Protein AF-C5LQD2-F1 (afdb_monomer)

Solvent-accessible surface area (backbone atoms only — not comparable to full-atom values): 6513 Å² total; per-residue (Å²): 115,70,39,67,26,59,36,100,82,65,50,36,33,43,36,35,40,69,87,32,33,41,31,37,28,36,60,85,79,72,41,75,75,52,77,44,78,70,68,73,86,94,66,94,64,54,75,73,45,40,40,65,53,89,84,30,37,40,39,33,36,65,43,38,40,36,37,29,34,76,86,79,72,38,76,78,43,78,48,79,54,94,66,72,82,74,72,71,56,89,74,55,56,73,58,59,55,35,45,75,72,72,42,74,75,77,78,127

Secondary structure (DSSP, 8-state):
-EEEEE-TTSSEEEEEETT-EEEEEETTTTEEEEEEE---SS----EEEEEEETTEEEEEESSEEEEEETTTTEEEEEEE-S--TT--TTSS-HHHHHHHTT--TT--

Mean predicted aligned error: 8.7 Å

Nearest PDB structures (foldseek):
  3n0d-assembly1_A  TM=8.034E-01  e=1.133E-04  Homo sapiens
  8i0w-assembly1_3  TM=7.316E-01  e=8.592E-04  Homo sapiens
  4yhc-assembly2_B  TM=6.955E-01  e=6.892E-03  Schizosaccharomyces pombe 972h-
  4yhc-assembly1_A  TM=6.890E-01  e=1.022E-02  Schizosaccharomyces pombe 972h-
  5grs-assembly1_A  TM=7.074E-01  e=1.081E-02  Schizosaccharomyces pombe 972h-

Organism: Perkinsus marinus (strain ATCC 50983 / TXsc) (NCBI:txid423536)

pLDDT: mean 77.91, std 19.33, range [37.38, 97.69]

Structure (mmCIF, N/CA/C/O backbone):
data_AF-C5LQD2-F1
#
_entry.id   AF-C5LQD2-F1
#
loop_
_atom_site.group_PDB
_atom_site.id
_atom_site.type_symbol
_atom_site.label_atom_id
_atom_site.label_alt_id
_atom_site.label_comp_id
_atom_site.label_asym_id
_atom_site.label_entity_id
_atom_site.label_seq_id
_atom_site.pdbx_PDB_ins_code
_atom_site.Cartn_x
_atom_site.Cartn_y
_atom_site.Cartn_z
_atom_site.occupancy
_atom_site.B_iso_or_equiv
_atom_site.auth_seq_id
_atom_site.auth_comp_id
_atom_site.auth_asym_id
_atom_site.auth_atom_id
_atom_site.pdbx_PDB_model_num
ATOM 1 N N . PHE A 1 1 ? 10.299 2.875 10.375 1.00 55.88 1 PHE A N 1
ATOM 2 C CA . PHE A 1 1 ? 10.514 1.658 9.576 1.00 55.88 1 PHE A CA 1
ATOM 3 C C . PHE A 1 1 ? 9.726 1.808 8.275 1.00 55.88 1 PHE A C 1
ATOM 5 O O . PHE A 1 1 ? 8.989 2.775 8.123 1.00 55.88 1 PHE A O 1
ATOM 12 N N . ILE A 1 2 ? 9.949 0.942 7.292 1.00 74.62 2 ILE A N 1
ATOM 13 C CA . ILE A 1 2 ? 9.101 0.854 6.097 1.00 74.62 2 ILE A CA 1
ATOM 14 C C . ILE A 1 2 ? 8.625 -0.588 6.058 1.00 74.62 2 ILE A C 1
ATOM 16 O O . ILE A 1 2 ? 9.446 -1.489 6.230 1.00 74.62 2 ILE A O 1
ATOM 20 N N . VAL A 1 3 ? 7.324 -0.800 5.874 1.00 81.75 3 VAL A N 1
ATOM 21 C CA . VAL A 1 3 ? 6.803 -2.140 5.584 1.00 81.75 3 VAL A CA 1
ATOM 22 C C . VAL A 1 3 ? 6.673 -2.273 4.074 1.00 81.75 3 VAL A C 1
ATOM 24 O O . VAL A 1 3 ? 6.215 -1.334 3.425 1.00 81.75 3 VAL A O 1
ATOM 27 N N . LEU A 1 4 ? 7.129 -3.396 3.521 1.00 91.75 4 LEU A N 1
ATOM 28 C CA . LEU A 1 4 ? 7.227 -3.636 2.080 1.00 91.75 4 LEU A CA 1
ATOM 29 C C . LEU A 1 4 ? 6.507 -4.928 1.698 1.00 91.75 4 LEU A C 1
ATOM 31 O O . LEU A 1 4 ? 6.534 -5.901 2.450 1.00 91.75 4 LEU A O 1
ATOM 35 N N . SER A 1 5 ? 5.933 -4.952 0.498 1.00 93.81 5 SER A N 1
ATOM 36 C CA . SER A 1 5 ? 5.361 -6.152 -0.107 1.00 93.81 5 SER A CA 1
ATOM 37 C C . SER A 1 5 ? 5.536 -6.133 -1.621 1.00 93.81 5 SER A C 1
ATOM 39 O O . SER A 1 5 ? 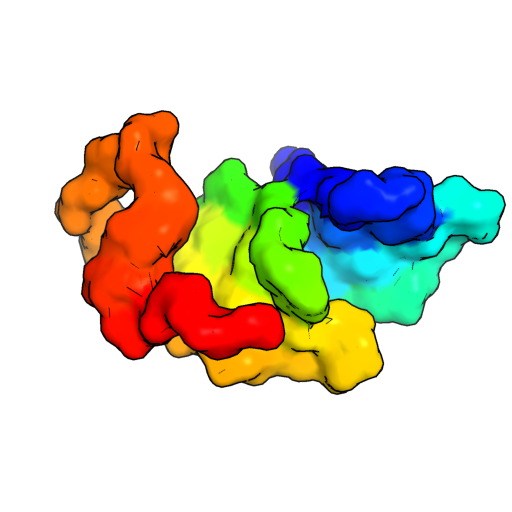5.197 -5.148 -2.282 1.00 93.81 5 SER A O 1
ATOM 41 N N . ALA A 1 6 ? 6.081 -7.216 -2.171 1.00 93.25 6 ALA A N 1
ATOM 42 C CA . ALA A 1 6 ? 6.160 -7.419 -3.613 1.00 93.25 6 ALA A CA 1
ATOM 43 C C . ALA A 1 6 ? 4.809 -7.902 -4.150 1.00 93.25 6 ALA A C 1
ATOM 45 O O . ALA A 1 6 ? 4.111 -8.658 -3.469 1.00 93.25 6 ALA A O 1
ATOM 46 N N . ASP A 1 7 ? 4.449 -7.472 -5.357 1.00 94.06 7 ASP A N 1
ATOM 47 C CA . ASP A 1 7 ? 3.264 -7.998 -6.028 1.00 94.06 7 ASP A CA 1
ATOM 48 C C . ASP A 1 7 ? 3.457 -9.484 -6.385 1.00 94.06 7 ASP A C 1
ATOM 50 O O . ASP A 1 7 ? 4.594 -9.970 -6.443 1.00 94.06 7 ASP A O 1
ATOM 54 N N . PRO A 1 8 ? 2.372 -10.228 -6.660 1.00 89.75 8 PRO A N 1
ATOM 55 C CA . PRO A 1 8 ? 2.456 -11.655 -6.972 1.00 89.75 8 PRO A CA 1
ATOM 56 C C . PRO A 1 8 ? 3.354 -11.984 -8.172 1.00 89.75 8 PRO A C 1
ATOM 58 O O . PRO A 1 8 ? 3.881 -13.093 -8.248 1.00 89.75 8 PRO A O 1
ATOM 61 N N . ASN A 1 9 ? 3.546 -11.037 -9.097 1.00 92.69 9 ASN A N 1
ATOM 62 C CA . ASN A 1 9 ? 4.384 -11.227 -10.280 1.00 92.69 9 ASN A CA 1
ATOM 63 C C . ASN A 1 9 ? 5.836 -10.760 -10.078 1.00 92.69 9 ASN A C 1
ATOM 65 O O . ASN A 1 9 ? 6.658 -10.942 -10.978 1.00 92.69 9 ASN A O 1
ATOM 69 N N . GLY A 1 10 ? 6.166 -10.147 -8.937 1.00 92.69 10 GLY A N 1
ATOM 70 C CA . GLY A 1 10 ? 7.500 -9.616 -8.644 1.00 92.69 10 GLY A CA 1
ATOM 71 C C . GLY A 1 10 ? 7.935 -8.457 -9.549 1.00 92.69 10 GLY A C 1
ATOM 72 O O . GLY A 1 10 ? 9.129 -8.260 -9.767 1.00 92.69 10 GLY A O 1
ATOM 73 N N . LEU A 1 11 ? 6.986 -7.712 -10.112 1.00 95.44 11 LEU A N 1
ATOM 74 C CA . LEU A 1 11 ? 7.212 -6.549 -10.973 1.00 95.44 11 LEU A CA 1
ATOM 75 C C . LEU A 1 11 ? 7.124 -5.232 -10.208 1.00 95.44 11 LEU A C 1
ATOM 77 O O . LEU A 1 11 ? 7.800 -4.266 -10.561 1.00 95.44 11 LEU A O 1
ATOM 81 N N . TYR A 1 12 ? 6.315 -5.206 -9.158 1.00 96.50 12 TYR A N 1
ATOM 82 C CA . TYR A 1 12 ? 6.053 -4.032 -8.356 1.00 96.50 12 TYR A CA 1
ATOM 83 C C . TYR A 1 12 ? 6.307 -4.303 -6.880 1.00 96.50 12 TYR A C 1
ATOM 85 O O . TYR A 1 12 ? 6.214 -5.426 -6.386 1.00 96.50 12 TYR A O 1
ATOM 93 N N . MET A 1 13 ? 6.598 -3.234 -6.151 1.00 96.88 13 MET A N 1
ATOM 94 C CA . MET A 1 13 ? 6.697 -3.255 -4.701 1.00 96.88 13 MET A CA 1
ATOM 95 C C . MET A 1 13 ? 5.854 -2.132 -4.119 1.00 96.88 13 MET A C 1
ATOM 97 O O . MET A 1 13 ? 6.040 -0.963 -4.450 1.00 96.88 13 MET A O 1
ATOM 101 N N . ALA A 1 14 ? 4.938 -2.498 -3.232 1.00 96.75 14 ALA A N 1
ATOM 102 C CA . ALA A 1 14 ? 4.205 -1.566 -2.401 1.00 96.75 14 ALA A CA 1
ATOM 103 C C . ALA A 1 14 ? 4.981 -1.350 -1.100 1.00 96.75 14 ALA A C 1
ATOM 105 O O . ALA A 1 14 ? 5.490 -2.301 -0.503 1.00 96.75 14 ALA A O 1
ATOM 106 N N . GLY A 1 15 ? 5.071 -0.103 -0.653 1.00 95.06 15 GLY A N 1
ATOM 107 C CA . GLY A 1 15 ? 5.742 0.245 0.589 1.00 95.06 15 GLY A CA 1
ATOM 108 C C . GLY A 1 15 ? 5.009 1.333 1.343 1.00 95.06 15 GLY A C 1
ATOM 109 O O . GLY A 1 15 ? 4.600 2.323 0.741 1.00 95.06 15 GLY A O 1
ATOM 110 N N . ILE A 1 16 ? 4.875 1.178 2.659 1.00 93.00 16 ILE A N 1
ATOM 111 C CA . ILE A 1 16 ? 4.300 2.214 3.514 1.00 93.00 16 ILE A CA 1
ATOM 112 C C . ILE A 1 16 ? 5.347 2.823 4.433 1.00 93.00 16 ILE A C 1
ATOM 114 O O . ILE A 1 16 ? 6.118 2.132 5.103 1.00 93.00 16 ILE A O 1
ATOM 118 N N . THR A 1 17 ? 5.402 4.149 4.419 1.00 91.19 17 THR A N 1
ATOM 119 C CA . THR A 1 17 ? 6.345 4.928 5.221 1.00 91.19 17 THR A CA 1
ATOM 120 C C . THR A 1 17 ? 5.772 5.223 6.604 1.00 91.19 17 THR A C 1
ATOM 122 O O . THR A 1 17 ? 4.560 5.308 6.775 1.00 91.19 17 THR A O 1
ATOM 125 N N . ASN A 1 18 ? 6.638 5.495 7.584 1.00 85.19 18 ASN A N 1
ATOM 126 C CA . ASN A 1 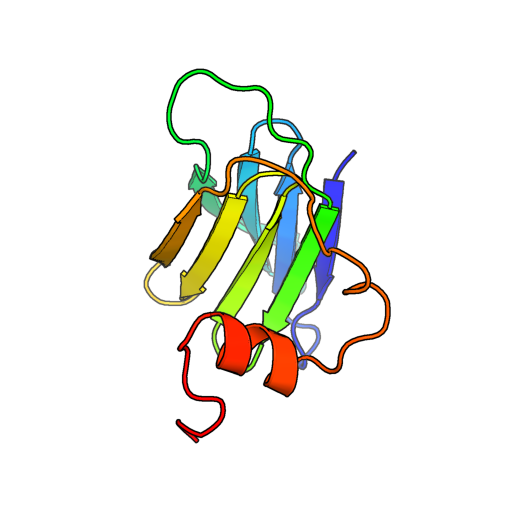18 ? 6.214 6.014 8.892 1.00 85.19 18 ASN A CA 1
ATOM 127 C C . ASN A 1 18 ? 5.388 7.308 8.798 1.00 85.19 18 ASN A C 1
ATOM 129 O O . ASN A 1 18 ? 4.576 7.579 9.669 1.00 85.19 18 ASN A O 1
ATOM 133 N N . ALA A 1 19 ? 5.588 8.101 7.743 1.00 86.44 19 ALA A N 1
ATOM 134 C CA . ALA A 1 19 ? 4.796 9.296 7.471 1.00 86.44 19 ALA A CA 1
ATOM 135 C C . ALA A 1 19 ? 3.448 8.974 6.793 1.00 86.44 19 ALA A C 1
ATOM 137 O O . ALA A 1 19 ? 2.808 9.875 6.262 1.00 86.44 19 ALA A O 1
ATOM 138 N N . GLY A 1 20 ? 3.044 7.698 6.755 1.00 88.75 20 GLY A N 1
ATOM 139 C CA . GLY A 1 20 ? 1.773 7.207 6.223 1.00 88.75 20 GLY A CA 1
ATOM 140 C C . GLY A 1 20 ? 1.531 7.490 4.749 1.00 88.75 20 GLY A C 1
ATOM 141 O O . GLY A 1 20 ? 0.390 7.616 4.314 1.00 88.75 20 GLY A O 1
ATOM 142 N N . TYR A 1 21 ? 2.606 7.562 3.969 1.00 92.00 21 TYR A N 1
ATOM 143 C CA . TYR A 1 21 ? 2.527 7.479 2.515 1.00 92.00 21 TYR A CA 1
ATOM 144 C C . TYR A 1 21 ? 2.655 6.028 2.083 1.00 92.00 21 TYR A C 1
ATOM 146 O O . TYR A 1 21 ? 3.682 5.404 2.377 1.00 92.00 21 TYR A O 1
ATOM 154 N N . LEU A 1 22 ? 1.650 5.540 1.359 1.00 95.25 22 LEU A N 1
ATOM 155 C CA . LEU A 1 22 ? 1.751 4.336 0.549 1.00 95.25 22 LEU A CA 1
ATOM 156 C C . LEU A 1 22 ? 2.402 4.701 -0.783 1.00 95.25 22 LEU A C 1
ATOM 158 O O . LEU A 1 22 ? 2.003 5.660 -1.437 1.00 95.25 22 LEU A O 1
ATOM 162 N N . ARG A 1 23 ? 3.411 3.943 -1.187 1.00 96.44 23 ARG A N 1
ATOM 163 C CA . ARG A 1 23 ? 4.155 4.148 -2.427 1.00 96.44 23 ARG A CA 1
ATOM 164 C C . ARG A 1 23 ? 4.185 2.872 -3.232 1.00 96.44 23 ARG A C 1
ATOM 166 O O . ARG A 1 23 ? 4.285 1.788 -2.657 1.00 96.44 23 ARG A O 1
ATOM 173 N N . LEU A 1 24 ? 4.173 3.030 -4.547 1.00 97.38 24 LEU A N 1
ATOM 174 C CA . LEU A 1 24 ? 4.400 1.948 -5.488 1.00 97.38 24 LEU A CA 1
ATOM 175 C C . LEU A 1 24 ? 5.720 2.167 -6.212 1.00 97.38 24 LEU A C 1
ATOM 177 O O . LEU A 1 24 ? 6.016 3.275 -6.662 1.00 97.38 24 LEU A O 1
ATOM 181 N N . TYR A 1 25 ? 6.497 1.102 -6.337 1.00 97.19 25 TYR A N 1
ATOM 182 C CA . TYR A 1 25 ? 7.770 1.079 -7.037 1.00 97.19 25 TYR A CA 1
ATOM 183 C C . TYR A 1 25 ? 7.720 0.047 -8.156 1.00 97.19 25 TYR A C 1
ATOM 185 O O . TYR A 1 25 ? 7.260 -1.071 -7.934 1.00 97.19 25 TYR A O 1
ATOM 193 N N . ASP A 1 26 ? 8.216 0.410 -9.335 1.00 97.06 26 ASP A N 1
ATOM 194 C CA . ASP A 1 26 ? 8.501 -0.534 -10.415 1.00 97.06 26 ASP A CA 1
ATOM 195 C C . ASP A 1 26 ? 9.899 -1.118 -10.181 1.00 97.06 26 ASP A C 1
ATOM 197 O O . ASP A 1 26 ? 10.894 -0.385 -10.143 1.00 97.06 26 ASP A O 1
ATOM 201 N N . LEU A 1 27 ? 9.972 -2.438 -10.006 1.00 95.38 27 LEU A N 1
ATOM 202 C CA . LEU A 1 27 ? 11.208 -3.151 -9.686 1.00 95.38 27 LEU A CA 1
ATOM 203 C C . LEU A 1 27 ? 12.132 -3.339 -10.890 1.00 95.38 27 LEU A C 1
ATOM 205 O O . LEU A 1 27 ? 13.331 -3.538 -10.704 1.00 95.38 27 LEU A O 1
ATOM 209 N N . ARG A 1 28 ? 11.616 -3.255 -12.120 1.00 95.44 28 ARG A N 1
ATOM 210 C CA . ARG A 1 28 ? 12.431 -3.367 -13.337 1.00 95.44 28 ARG A CA 1
ATOM 211 C C . ARG A 1 28 ? 13.211 -2.088 -13.582 1.00 95.44 28 ARG A C 1
ATOM 213 O O . ARG A 1 28 ? 14.397 -2.141 -13.892 1.00 95.44 28 ARG A O 1
ATOM 220 N N . SER A 1 29 ? 12.542 -0.945 -13.449 1.00 96.12 29 SER A N 1
ATOM 221 C CA . SER A 1 29 ? 13.163 0.368 -13.652 1.00 96.12 29 SER A CA 1
ATOM 222 C C . SER A 1 29 ? 13.731 0.985 -12.376 1.00 96.12 29 SER A C 1
ATOM 224 O O . SER A 1 29 ? 14.437 1.986 -12.461 1.00 96.12 29 SER A O 1
ATOM 226 N N . ASN A 1 30 ? 13.451 0.401 -11.206 1.00 93.75 30 ASN A N 1
ATOM 227 C CA . ASN A 1 30 ? 13.848 0.919 -9.896 1.00 93.75 30 ASN A CA 1
ATOM 228 C C . ASN A 1 30 ? 13.404 2.381 -9.679 1.00 93.75 30 ASN A C 1
ATOM 230 O O . ASN A 1 30 ? 14.166 3.224 -9.201 1.00 93.75 30 ASN A O 1
ATOM 234 N N . ILE A 1 31 ? 12.165 2.689 -10.071 1.00 95.75 31 IL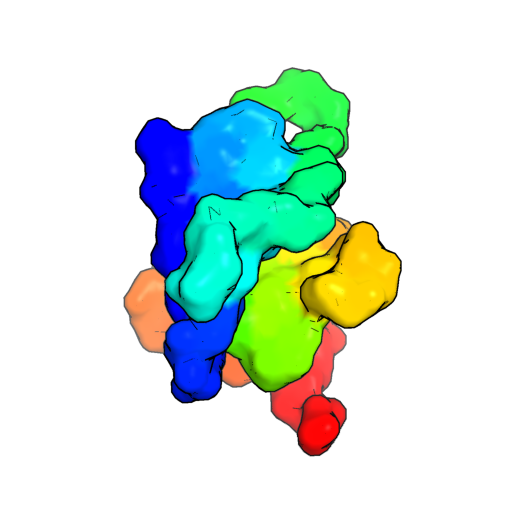E A N 1
ATOM 235 C CA . ILE A 1 31 ? 11.568 4.022 -9.923 1.00 95.75 31 ILE A CA 1
ATOM 236 C C . ILE A 1 31 ? 10.310 3.944 -9.071 1.00 95.75 31 ILE A C 1
ATOM 238 O O . ILE A 1 31 ? 9.590 2.946 -9.084 1.00 95.75 31 ILE A O 1
ATOM 242 N N . MET A 1 32 ? 10.022 5.028 -8.358 1.00 96.94 32 MET A N 1
ATOM 243 C CA . MET A 1 32 ? 8.715 5.218 -7.741 1.00 96.94 32 MET A CA 1
ATOM 244 C C . MET A 1 32 ? 7.703 5.578 -8.832 1.00 96.94 32 MET A C 1
ATOM 246 O O . MET A 1 32 ? 7.930 6.520 -9.588 1.00 96.94 32 MET A O 1
ATOM 250 N N . VAL A 1 33 ? 6.599 4.838 -8.889 1.00 96.94 33 VAL A N 1
ATOM 251 C CA . VAL A 1 33 ? 5.487 5.075 -9.816 1.00 96.94 33 VAL A CA 1
ATOM 252 C C . VAL A 1 33 ? 4.591 6.179 -9.262 1.00 96.94 33 VAL A C 1
ATOM 254 O O . VAL A 1 33 ? 4.391 7.198 -9.914 1.00 96.94 33 VAL A O 1
ATOM 257 N N . TRP A 1 34 ? 4.117 6.015 -8.024 1.00 97.69 34 TRP A N 1
ATOM 258 C CA . TRP A 1 34 ? 3.250 6.982 -7.350 1.00 97.69 34 TRP A CA 1
ATOM 259 C C . TRP A 1 34 ? 3.395 6.928 -5.824 1.00 97.69 34 TRP A C 1
ATOM 261 O O . TRP A 1 34 ? 3.999 6.013 -5.254 1.00 97.69 34 TRP A O 1
ATOM 271 N N . SER A 1 35 ? 2.843 7.947 -5.157 1.00 96.19 35 SER A N 1
ATOM 272 C CA . SER A 1 35 ? 2.830 8.097 -3.699 1.00 96.19 35 SER A CA 1
ATOM 273 C C . SER A 1 35 ? 1.491 8.676 -3.236 1.00 96.19 35 SER A C 1
ATOM 275 O O . SER A 1 35 ? 1.176 9.822 -3.544 1.00 96.19 35 SER A O 1
ATOM 277 N N . LEU A 1 36 ? 0.742 7.912 -2.445 1.00 95.00 36 LEU A N 1
ATOM 278 C CA . LEU A 1 36 ? -0.584 8.251 -1.933 1.00 95.00 36 LEU A CA 1
ATOM 279 C C . LEU A 1 36 ? -0.533 8.461 -0.407 1.00 95.00 36 LEU A C 1
ATOM 281 O O . LEU A 1 36 ? -0.128 7.545 0.316 1.00 95.00 36 LEU A O 1
ATOM 285 N N . PRO A 1 37 ? -0.932 9.631 0.124 1.00 92.81 37 PRO A N 1
ATOM 286 C CA . PRO A 1 37 ? -1.082 9.809 1.565 1.00 92.81 37 PRO A CA 1
ATOM 287 C C . PRO A 1 37 ? -2.298 9.023 2.077 1.00 92.81 37 PRO A C 1
ATOM 289 O O . PRO A 1 37 ? -3.411 9.203 1.588 1.00 92.81 37 PRO A O 1
ATOM 292 N N . LEU A 1 38 ? -2.088 8.178 3.087 1.00 88.69 38 LEU A N 1
ATOM 293 C CA . LEU A 1 38 ? -3.143 7.427 3.778 1.00 88.69 38 LEU A CA 1
ATOM 294 C C . LEU A 1 38 ? -3.457 7.969 5.179 1.00 88.69 38 LEU A C 1
ATOM 296 O O . LEU A 1 38 ? -4.357 7.468 5.847 1.00 88.69 38 LEU A O 1
ATOM 300 N N . ILE A 1 39 ? -2.753 9.011 5.624 1.00 77.38 39 ILE A N 1
ATOM 301 C CA . ILE A 1 39 ? -3.035 9.661 6.905 1.00 77.38 39 ILE A CA 1
ATOM 302 C C . ILE A 1 39 ? -4.274 10.541 6.778 1.00 77.38 39 ILE A C 1
ATOM 304 O O . ILE A 1 39 ? -4.300 11.492 5.994 1.00 77.38 39 ILE A O 1
ATOM 308 N N . LYS A 1 40 ? -5.256 10.294 7.645 1.00 61.06 40 LYS A N 1
ATOM 309 C CA . LYS A 1 40 ? -6.313 11.255 7.952 1.00 61.06 40 LYS A CA 1
ATOM 310 C C . LYS A 1 40 ? -5.972 11.947 9.276 1.00 61.06 40 LYS A C 1
ATOM 312 O O . LYS A 1 40 ? -5.829 11.302 10.304 1.00 61.06 40 LYS A O 1
ATOM 317 N N . SER A 1 41 ? -5.738 13.256 9.188 1.00 53.03 41 SER A N 1
ATOM 318 C CA . SER A 1 41 ? -5.527 14.248 10.259 1.00 53.03 41 SER A CA 1
ATOM 319 C C . SER A 1 41 ? -5.380 13.760 11.718 1.00 53.03 41 SER A C 1
ATOM 321 O O . SER A 1 41 ? -6.360 13.384 12.357 1.00 53.03 41 SER A O 1
ATOM 323 N N . GLY A 1 42 ? -4.196 13.989 12.300 1.00 57.69 42 GLY A N 1
ATOM 324 C CA . GLY A 1 42 ? -4.053 14.333 13.725 1.00 57.69 42 GLY A CA 1
ATOM 325 C C . GLY A 1 42 ? -3.696 13.213 14.704 1.00 57.69 42 GLY A C 1
ATOM 326 O O . GLY A 1 42 ? -3.593 13.498 15.896 1.00 57.69 42 GLY A O 1
ATOM 327 N N . ARG A 1 43 ? -3.484 11.975 14.245 1.00 64.81 43 ARG A N 1
ATOM 328 C CA . ARG A 1 43 ? -2.976 10.880 15.086 1.00 64.81 43 ARG A CA 1
ATOM 329 C C . ARG A 1 43 ? -1.749 10.234 14.459 1.00 64.81 43 ARG A C 1
ATOM 331 O O . ARG A 1 43 ? -1.732 9.989 13.254 1.00 64.81 43 ARG A O 1
ATOM 338 N N . ASP A 1 44 ? -0.760 9.945 15.297 1.00 71.69 44 ASP A N 1
ATOM 339 C CA . ASP A 1 44 ? 0.341 9.063 14.929 1.00 71.69 44 ASP A CA 1
ATOM 340 C C . ASP A 1 44 ? -0.231 7.655 14.743 1.00 71.69 44 ASP A C 1
ATOM 342 O O . ASP A 1 44 ? -0.826 7.097 15.662 1.00 71.69 44 ASP A O 1
ATOM 346 N N . GLN A 1 45 ? -0.101 7.116 13.532 1.00 77.94 45 GLN A N 1
ATOM 347 C CA . GLN A 1 45 ? -0.499 5.749 13.201 1.00 77.94 45 GLN A CA 1
ATOM 348 C C . GLN A 1 45 ? 0.743 4.866 13.159 1.00 77.94 45 GLN A C 1
ATOM 350 O O . GLN A 1 45 ? 1.750 5.220 12.534 1.00 77.94 45 GLN A O 1
ATOM 355 N N . VAL A 1 46 ? 0.664 3.688 13.773 1.00 82.31 46 VAL A N 1
ATOM 356 C CA . VAL A 1 46 ? 1.720 2.679 13.664 1.00 82.31 46 VAL A CA 1
ATOM 357 C C . VAL A 1 46 ? 1.352 1.718 12.545 1.00 82.31 46 VAL A C 1
ATOM 359 O O . VAL A 1 46 ? 0.496 0.855 12.710 1.00 82.31 46 VAL A O 1
ATOM 362 N N . TRP A 1 47 ? 2.001 1.856 11.389 1.00 85.06 47 TRP A N 1
ATOM 363 C CA . TRP A 1 47 ? 1.795 0.945 10.261 1.00 85.06 47 TRP A CA 1
ATOM 364 C C 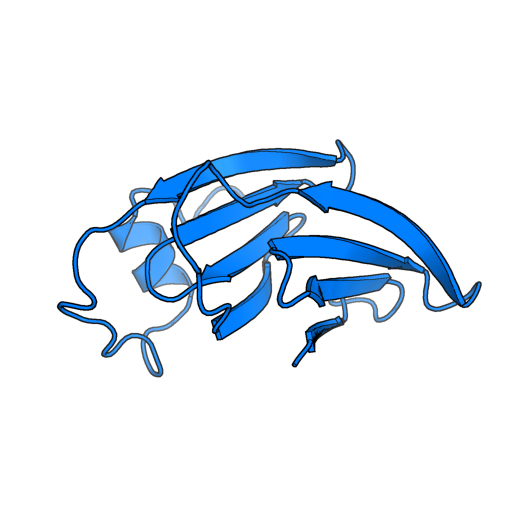. TRP A 1 47 ? 2.311 -0.451 10.597 1.00 85.06 47 TRP A C 1
ATOM 366 O O . TRP A 1 47 ? 3.477 -0.628 10.928 1.00 85.06 47 TRP A O 1
ATOM 376 N N . LEU A 1 48 ? 1.444 -1.449 10.514 1.00 81.88 48 LEU A N 1
ATOM 377 C CA . LEU A 1 48 ? 1.763 -2.825 10.881 1.00 81.88 48 LEU A CA 1
ATOM 378 C C . LEU A 1 48 ? 2.141 -3.643 9.651 1.00 81.88 48 LEU A C 1
ATOM 380 O O . LEU A 1 48 ? 3.054 -4.464 9.706 1.00 81.88 48 LEU A O 1
ATOM 384 N N . SER A 1 49 ? 1.447 -3.421 8.533 1.00 85.44 49 SER A N 1
ATOM 385 C CA . SER A 1 49 ? 1.665 -4.206 7.322 1.00 85.44 49 SER A CA 1
ATOM 386 C C . SER A 1 49 ? 1.195 -3.514 6.045 1.00 85.44 49 SER A C 1
ATOM 388 O O . SER A 1 49 ? 0.350 -2.616 6.063 1.00 85.44 49 SER A O 1
ATOM 390 N N . VAL A 1 50 ? 1.748 -3.981 4.928 1.00 90.44 50 VAL A N 1
ATOM 391 C CA . VAL A 1 50 ? 1.233 -3.749 3.582 1.00 90.44 50 VAL A CA 1
ATOM 392 C C . VAL A 1 50 ? 1.263 -5.082 2.841 1.00 90.44 50 VAL A C 1
ATOM 394 O O . VAL A 1 50 ? 2.204 -5.854 3.029 1.00 90.44 50 VAL A O 1
ATOM 397 N N . TRP A 1 51 ? 0.258 -5.372 2.020 1.00 88.69 51 TRP A N 1
ATOM 398 C CA . TRP A 1 51 ? 0.253 -6.567 1.181 1.00 88.69 51 TRP A CA 1
ATOM 399 C C . TRP A 1 51 ? -0.580 -6.402 -0.079 1.00 88.69 51 TRP A C 1
ATOM 401 O O . TRP A 1 51 ? -1.502 -5.594 -0.141 1.00 88.69 51 TRP A O 1
ATOM 411 N N . TRP A 1 52 ? -0.271 -7.222 -1.074 1.00 87.81 52 TRP A N 1
ATOM 412 C CA . TRP A 1 52 ? -1.089 -7.361 -2.268 1.00 87.81 52 TRP A CA 1
ATOM 413 C C . TRP A 1 52 ? -2.212 -8.363 -2.020 1.00 87.81 52 TRP A C 1
ATOM 415 O O . TRP A 1 52 ? -1.988 -9.459 -1.501 1.00 87.81 52 TRP A O 1
ATOM 425 N N . TRP A 1 53 ? -3.433 -7.988 -2.382 1.00 82.44 53 TRP A N 1
ATOM 426 C CA . TRP A 1 53 ? -4.603 -8.853 -2.347 1.00 82.44 53 TRP A CA 1
ATOM 427 C C . TRP A 1 53 ? -5.394 -8.666 -3.636 1.00 82.44 53 TRP A C 1
ATOM 429 O O . TRP A 1 53 ? -5.962 -7.599 -3.867 1.00 82.44 53 TRP A O 1
ATOM 439 N N . ARG A 1 54 ? -5.423 -9.711 -4.473 1.00 83.75 54 ARG A N 1
ATOM 440 C CA . ARG A 1 54 ? -5.914 -9.622 -5.858 1.00 83.75 54 ARG A CA 1
ATOM 441 C C . ARG A 1 54 ? -5.206 -8.474 -6.592 1.00 83.75 54 ARG A C 1
ATOM 443 O O . ARG A 1 54 ? -3.983 -8.383 -6.528 1.00 83.75 54 ARG A O 1
ATOM 450 N N . ASP A 1 55 ? -5.980 -7.588 -7.208 1.00 88.06 55 ASP A N 1
ATOM 451 C CA . ASP A 1 55 ? -5.509 -6.407 -7.927 1.00 88.06 55 ASP A CA 1
ATOM 452 C C . ASP A 1 55 ? -5.404 -5.168 -7.022 1.00 88.06 55 ASP A C 1
ATOM 454 O O . ASP A 1 55 ? -5.273 -4.056 -7.517 1.00 88.06 55 ASP A O 1
ATOM 458 N N . CYS A 1 56 ? -5.500 -5.324 -5.698 1.00 91.75 56 CYS A N 1
ATOM 459 C CA . CYS A 1 56 ? -5.467 -4.231 -4.728 1.00 91.75 56 CYS A CA 1
ATOM 460 C C . CYS A 1 56 ? -4.269 -4.339 -3.777 1.00 91.75 56 CYS A C 1
ATOM 462 O O . CYS A 1 56 ? -3.682 -5.404 -3.575 1.00 91.75 56 CYS A O 1
ATOM 464 N N . ILE A 1 57 ? -3.953 -3.223 -3.127 1.00 93.56 57 ILE A N 1
ATOM 465 C CA . ILE A 1 57 ? -3.005 -3.147 -2.018 1.00 93.56 57 ILE A CA 1
ATOM 466 C C . ILE A 1 57 ? -3.796 -2.912 -0.735 1.00 93.56 57 ILE A C 1
ATOM 468 O O . ILE A 1 57 ? -4.575 -1.963 -0.650 1.00 93.56 57 ILE A O 1
ATOM 472 N N . LEU A 1 58 ? -3.571 -3.741 0.279 1.00 91.44 58 LEU A N 1
ATOM 473 C CA . LEU A 1 58 ? -4.041 -3.470 1.628 1.00 91.44 58 LEU A CA 1
ATOM 474 C C . LEU A 1 58 ? -2.921 -2.848 2.455 1.00 91.44 58 LEU A C 1
ATOM 476 O O . LEU A 1 58 ? -1.798 -3.348 2.463 1.00 91.44 58 LEU A O 1
ATOM 480 N N . ALA A 1 59 ? -3.243 -1.786 3.180 1.00 89.81 59 ALA A N 1
ATOM 481 C CA . ALA A 1 59 ? -2.373 -1.162 4.161 1.00 89.81 59 ALA A CA 1
ATOM 482 C C . ALA A 1 59 ? -3.074 -1.169 5.521 1.00 89.81 59 ALA A C 1
ATOM 484 O O . ALA A 1 59 ? -4.215 -0.720 5.634 1.00 89.81 59 ALA A O 1
ATOM 485 N N . VAL A 1 60 ? -2.396 -1.678 6.548 1.00 86.31 60 VAL A N 1
ATOM 486 C CA . VAL A 1 60 ? -2.967 -1.845 7.890 1.00 86.31 60 VAL A CA 1
ATOM 487 C C . VAL A 1 60 ? -2.061 -1.177 8.910 1.00 86.31 60 VAL A C 1
ATOM 489 O O . VAL A 1 60 ? -0.856 -1.431 8.946 1.00 86.31 60 VAL A O 1
ATOM 492 N N . ALA A 1 61 ? -2.653 -0.339 9.746 1.00 84.62 61 ALA A N 1
ATOM 493 C CA . ALA A 1 61 ? -2.051 0.287 10.908 1.00 84.62 61 ALA A CA 1
ATOM 494 C C . ALA A 1 61 ? -2.647 -0.286 12.204 1.00 84.62 61 ALA A C 1
ATOM 496 O O . ALA A 1 61 ? -3.420 -1.235 12.201 1.00 84.62 61 ALA A O 1
ATOM 497 N N . ASP A 1 62 ? -2.277 0.278 13.338 1.00 80.25 62 ASP A N 1
ATOM 498 C CA . ASP A 1 62 ? -2.829 -0.038 14.654 1.00 80.25 62 ASP A CA 1
ATOM 499 C C . ASP A 1 62 ? -4.276 0.433 14.857 1.00 80.25 62 ASP A C 1
ATOM 501 O O . ASP A 1 62 ? -4.981 -0.120 15.695 1.00 80.25 62 ASP A O 1
ATOM 505 N N . THR A 1 63 ? -4.719 1.434 14.097 1.00 79.56 63 THR A N 1
ATOM 506 C CA . THR A 1 63 ? -6.039 2.084 14.231 1.00 79.56 63 THR A CA 1
ATOM 507 C C . THR A 1 63 ? -6.722 2.349 12.891 1.00 79.56 63 THR A C 1
ATOM 509 O O . THR A 1 63 ? -7.785 2.972 12.836 1.00 79.56 63 THR A O 1
ATOM 512 N N . PHE A 1 64 ? -6.106 1.913 11.792 1.00 83.44 64 PHE A N 1
ATOM 513 C CA . PHE A 1 64 ? -6.543 2.259 10.451 1.00 83.44 64 PHE A CA 1
ATOM 514 C C . PHE A 1 64 ? -6.297 1.130 9.456 1.00 83.44 64 PHE A C 1
ATOM 516 O O . PHE A 1 64 ? -5.284 0.439 9.513 1.00 83.44 64 PHE A O 1
ATOM 523 N N . LEU A 1 65 ? -7.211 0.973 8.508 1.00 86.75 65 LEU A N 1
ATOM 524 C CA . LEU A 1 65 ? -7.067 0.080 7.370 1.00 86.75 65 LEU A CA 1
ATOM 525 C C . LEU A 1 65 ? -7.450 0.810 6.089 1.00 86.75 65 LEU A C 1
ATOM 527 O O . LEU A 1 65 ? -8.467 1.504 6.046 1.00 86.75 65 LEU A O 1
ATOM 531 N N . ALA A 1 66 ? -6.670 0.589 5.034 1.00 88.81 66 ALA A N 1
ATOM 532 C CA . ALA A 1 66 ? -6.968 1.059 3.692 1.00 88.81 66 ALA A CA 1
ATOM 533 C C . ALA A 1 66 ? -6.851 -0.057 2.651 1.00 88.81 66 ALA A C 1
ATOM 535 O O . ALA A 1 66 ? -5.895 -0.830 2.668 1.00 88.81 66 ALA A O 1
ATOM 536 N N . VAL A 1 67 ? -7.795 -0.081 1.709 1.00 90.88 67 VAL A N 1
ATOM 537 C CA . VAL A 1 67 ? -7.712 -0.832 0.448 1.00 90.88 67 VAL A CA 1
ATOM 538 C C . VAL A 1 67 ? -7.475 0.178 -0.667 1.00 90.88 67 VAL A C 1
ATOM 540 O O . VAL A 1 67 ? -8.263 1.111 -0.831 1.00 90.88 67 VAL A O 1
ATOM 543 N N . VAL A 1 68 ? -6.412 -0.007 -1.439 1.00 94.06 68 VAL A N 1
ATOM 544 C CA . VAL A 1 68 ? -5.990 0.905 -2.504 1.00 94.06 68 VAL A CA 1
ATOM 545 C C . VAL A 1 68 ? -5.946 0.162 -3.830 1.00 94.06 68 VAL A C 1
ATOM 547 O O . VAL A 1 68 ? -5.375 -0.922 -3.922 1.00 94.06 68 VAL A O 1
ATOM 550 N N . ASP A 1 69 ? -6.526 0.769 -4.857 1.00 94.19 69 ASP A N 1
ATOM 551 C CA . ASP A 1 69 ? -6.364 0.341 -6.240 1.00 94.19 69 ASP A CA 1
ATOM 552 C C . ASP A 1 69 ? -5.054 0.932 -6.794 1.00 94.19 69 ASP A C 1
ATOM 554 O O . ASP A 1 69 ? -4.925 2.160 -6.876 1.00 94.19 69 ASP A O 1
ATOM 558 N N . PRO A 1 70 ? -4.070 0.096 -7.162 1.00 94.81 70 PRO A N 1
ATOM 559 C CA . PRO A 1 70 ? -2.777 0.549 -7.645 1.00 94.81 70 PRO A CA 1
ATOM 560 C C . PRO A 1 70 ? -2.805 1.106 -9.071 1.00 94.81 70 PRO A C 1
ATOM 562 O O . PRO A 1 70 ? -1.853 1.785 -9.453 1.00 94.81 70 PRO A O 1
ATOM 565 N N . VAL A 1 71 ? -3.855 0.822 -9.848 1.00 93.75 71 VAL A N 1
ATOM 566 C CA . VAL A 1 71 ? -4.031 1.299 -11.226 1.00 93.75 71 VAL A CA 1
ATOM 567 C C . VAL A 1 71 ? -4.696 2.667 -11.23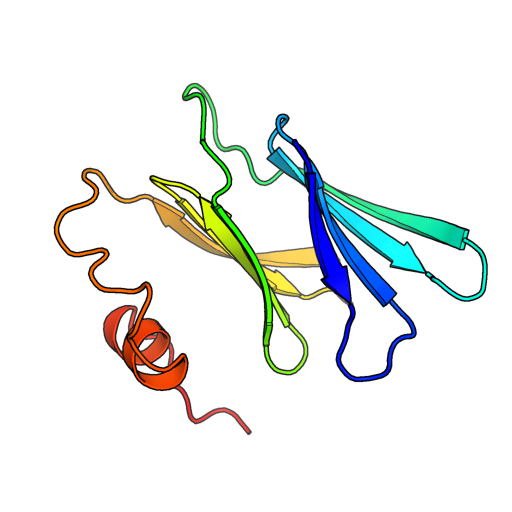0 1.00 93.75 71 VAL A C 1
ATOM 569 O O . VAL A 1 71 ? -4.260 3.563 -11.948 1.00 93.75 71 VAL A O 1
ATOM 572 N N . THR A 1 72 ? -5.757 2.841 -10.437 1.00 95.50 72 THR A N 1
ATOM 573 C CA . THR A 1 72 ? -6.456 4.136 -10.348 1.00 95.50 72 THR A CA 1
ATOM 574 C C . THR A 1 72 ? -5.861 5.082 -9.311 1.00 95.50 72 THR A C 1
ATOM 576 O O . THR A 1 72 ? -6.288 6.236 -9.241 1.00 95.50 72 THR A O 1
ATOM 579 N N . GLU A 1 73 ? -4.887 4.611 -8.527 1.00 95.00 73 GLU A N 1
ATOM 580 C CA . GLU A 1 73 ? -4.185 5.357 -7.473 1.00 95.00 73 GLU A CA 1
ATOM 581 C C . GLU A 1 73 ? -5.134 5.891 -6.389 1.00 95.00 73 GLU A C 1
ATOM 583 O O . GLU A 1 73 ? -4.904 6.932 -5.769 1.00 95.00 73 GLU A O 1
ATOM 588 N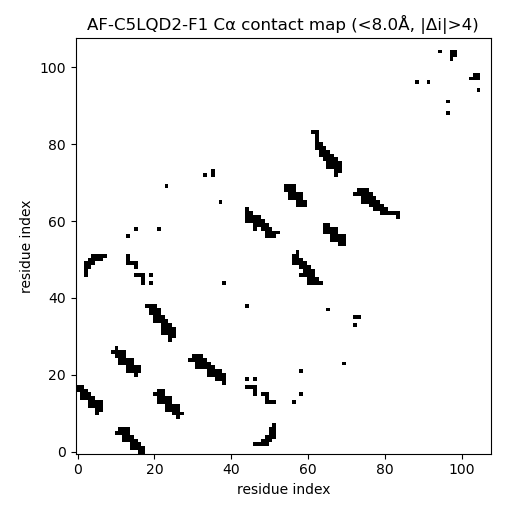 N . LYS A 1 74 ? -6.247 5.186 -6.166 1.00 92.69 74 LYS A N 1
ATOM 589 C CA . LYS A 1 74 ? -7.318 5.619 -5.267 1.00 92.69 74 LYS A CA 1
ATOM 590 C C . LYS A 1 74 ? -7.498 4.661 -4.108 1.00 92.69 74 LYS A C 1
ATOM 592 O O . LYS A 1 74 ? -7.515 3.443 -4.263 1.00 92.69 74 LYS A O 1
ATOM 597 N N . CYS A 1 75 ? -7.720 5.245 -2.936 1.00 90.31 75 CYS A N 1
ATOM 598 C CA . CYS A 1 75 ? -8.224 4.518 -1.783 1.00 90.31 75 CYS A CA 1
ATOM 599 C C . CYS A 1 75 ? -9.701 4.168 -2.023 1.00 90.31 75 CYS A C 1
ATOM 601 O O . CYS A 1 75 ? -10.537 5.063 -2.165 1.00 90.31 75 CYS A O 1
ATOM 603 N N . ILE A 1 76 ? -10.004 2.873 -2.108 1.00 88.38 76 ILE A N 1
ATOM 604 C CA . ILE A 1 76 ? -11.357 2.342 -2.315 1.00 88.38 76 ILE A CA 1
ATOM 605 C C . ILE A 1 76 ? -12.093 2.263 -0.976 1.00 88.38 76 ILE A C 1
ATOM 607 O O . ILE A 1 76 ? -13.271 2.604 -0.881 1.00 88.38 76 ILE A O 1
ATOM 611 N N . VAL A 1 77 ? -11.391 1.803 0.062 1.00 84.50 77 VAL A N 1
ATOM 612 C CA . VAL A 1 77 ? -11.929 1.598 1.409 1.00 84.50 77 VAL A CA 1
ATOM 613 C C . VAL A 1 77 ? -10.957 2.185 2.416 1.00 84.50 77 VAL A C 1
ATOM 615 O O . VAL A 1 77 ? -9.765 1.915 2.332 1.00 84.50 77 VAL A O 1
ATOM 618 N N . ALA A 1 78 ? -11.475 2.941 3.381 1.00 85.56 78 ALA A N 1
ATOM 619 C CA . ALA A 1 78 ? -10.723 3.476 4.508 1.00 85.56 78 ALA A CA 1
ATOM 620 C C . ALA A 1 78 ? -11.555 3.314 5.784 1.00 85.56 78 ALA A C 1
ATOM 622 O O . ALA A 1 78 ? -12.681 3.812 5.849 1.00 85.56 78 ALA A O 1
ATOM 623 N N . VAL A 1 79 ? -11.012 2.619 6.781 1.00 80.94 79 VAL A N 1
ATOM 624 C CA . VAL A 1 79 ? -11.706 2.311 8.038 1.00 80.94 79 VAL A CA 1
ATOM 625 C C . VAL A 1 79 ? -10.822 2.703 9.212 1.00 80.94 79 VAL A C 1
ATOM 627 O O . VAL A 1 79 ? -9.685 2.251 9.307 1.00 80.94 79 VAL A O 1
ATOM 630 N N . GLU A 1 80 ? -11.358 3.525 10.112 1.00 80.75 80 GLU A N 1
ATOM 631 C CA . GLU A 1 80 ? -10.753 3.844 11.409 1.00 80.75 80 GLU A CA 1
ATOM 632 C C . GLU A 1 80 ? -11.400 2.989 12.505 1.00 80.75 80 GLU A C 1
ATOM 634 O O . GLU A 1 80 ? -12.615 2.780 12.499 1.00 80.75 80 GLU A O 1
ATOM 639 N N . TYR A 1 81 ? -10.604 2.522 13.465 1.00 74.56 81 TYR A N 1
ATOM 640 C CA . TYR A 1 81 ? -11.078 1.757 14.620 1.00 74.56 81 TYR A CA 1
ATOM 641 C C . TYR A 1 81 ? -10.438 2.256 15.921 1.00 74.56 81 TYR A C 1
ATOM 643 O O . TYR A 1 81 ? -9.313 2.752 15.931 1.00 74.56 81 TYR A O 1
ATOM 651 N N . GLN A 1 82 ? -11.204 2.203 17.020 1.00 60.84 82 GLN A N 1
ATOM 652 C CA . GLN A 1 82 ? -10.889 2.941 18.254 1.00 60.84 82 GLN A CA 1
ATOM 653 C C . GLN A 1 82 ? -9.993 2.196 19.248 1.00 60.84 82 GLN A C 1
ATOM 655 O O . GLN A 1 82 ? -9.270 2.855 19.986 1.00 60.84 82 GLN A O 1
ATOM 660 N N . GLU A 1 83 ? -9.989 0.865 19.256 1.00 54.41 83 GLU A N 1
ATOM 661 C CA . GLU A 1 83 ? -9.108 0.063 20.106 1.00 54.41 83 GLU A CA 1
ATOM 662 C C . GLU A 1 83 ? -8.761 -1.249 19.407 1.00 54.41 83 GLU A C 1
ATOM 664 O O . GLU A 1 83 ? -9.583 -1.829 18.697 1.00 54.41 83 GLU A O 1
ATOM 669 N N . MET A 1 84 ? -7.549 -1.741 19.667 1.00 47.62 84 MET A N 1
ATOM 670 C CA . MET A 1 84 ? -7.003 -3.025 19.218 1.00 47.62 84 MET A CA 1
ATOM 671 C C . MET A 1 84 ? -7.720 -4.236 19.864 1.00 47.62 84 MET A C 1
ATOM 673 O O . MET A 1 84 ? -7.128 -5.298 20.055 1.00 47.62 84 MET A O 1
ATOM 677 N N . ALA A 1 85 ? -8.989 -4.087 20.256 1.00 40.66 85 ALA A N 1
ATOM 678 C CA . ALA A 1 85 ? -9.800 -5.173 20.768 1.00 40.66 85 ALA A CA 1
ATOM 679 C C . ALA A 1 85 ? -10.040 -6.156 19.616 1.00 40.66 85 ALA A C 1
ATOM 681 O O . ALA A 1 85 ? -10.845 -5.893 18.727 1.00 40.66 85 ALA A O 1
ATOM 682 N N . SER A 1 86 ? -9.319 -7.281 19.671 1.00 42.28 86 SER A N 1
ATOM 683 C CA . SER A 1 86 ? -9.380 -8.475 18.811 1.00 42.28 86 SER A CA 1
ATOM 684 C C . SER A 1 86 ? -8.454 -8.574 17.587 1.00 42.28 86 SER A C 1
ATOM 686 O O . SER A 1 86 ? -8.745 -9.324 16.660 1.00 42.28 86 SER A O 1
ATOM 688 N N . LEU A 1 87 ? -7.253 -7.981 17.614 1.00 42.62 87 LEU A N 1
ATOM 689 C CA . LEU A 1 87 ? -6.158 -8.434 16.733 1.00 42.62 87 LEU A CA 1
ATOM 690 C C . LEU A 1 87 ? -5.479 -9.728 17.258 1.00 42.62 87 LEU A C 1
ATOM 692 O O . LEU A 1 87 ? -4.260 -9.832 17.311 1.00 42.62 87 LEU A O 1
ATOM 696 N N . GLU A 1 88 ? -6.263 -10.784 17.515 1.00 43.72 88 GLU A N 1
ATOM 697 C CA . GLU A 1 88 ? -5.790 -12.179 17.323 1.00 43.72 88 GLU A CA 1
ATOM 698 C C . GLU A 1 88 ? -5.621 -12.513 15.813 1.00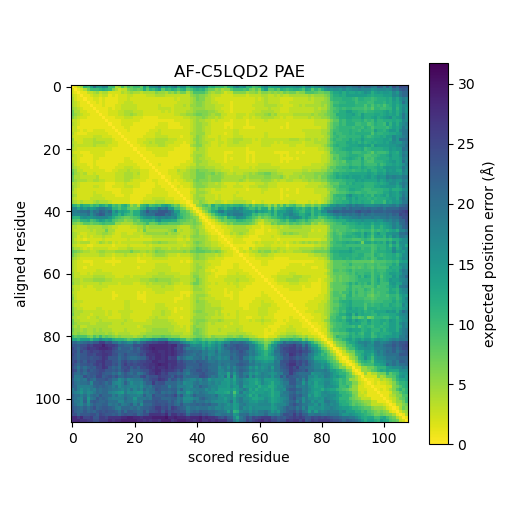 43.72 88 GLU A C 1
ATOM 700 O O . GLU A 1 88 ? -5.370 -13.640 15.395 1.00 43.72 88 GLU A O 1
ATOM 705 N N . LEU A 1 89 ? -5.705 -11.482 14.973 1.00 43.00 89 LEU A N 1
ATOM 706 C CA . LEU A 1 89 ? -5.577 -11.428 13.520 1.00 43.00 89 LEU A CA 1
ATOM 707 C C . LEU A 1 89 ? -4.165 -11.668 12.964 1.00 43.00 89 LEU A C 1
ATOM 709 O O . LEU A 1 89 ? -3.9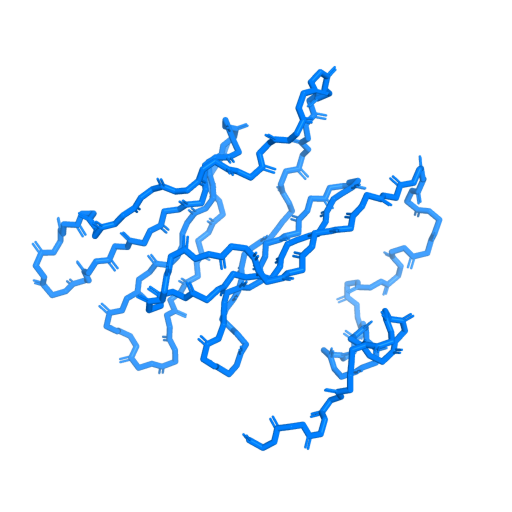88 -11.618 11.752 1.00 43.00 89 LEU A O 1
ATOM 713 N N . ILE A 1 90 ? -3.179 -12.005 13.801 1.00 42.25 90 ILE A N 1
ATOM 714 C CA . ILE A 1 90 ? -1.879 -12.522 13.328 1.00 42.25 90 ILE A CA 1
ATOM 715 C C . ILE A 1 90 ? -2.001 -14.001 12.877 1.00 42.25 90 ILE A C 1
ATOM 717 O O . ILE A 1 90 ? -1.088 -14.539 12.254 1.00 42.25 90 ILE A O 1
ATOM 721 N N . GLY A 1 91 ? -3.151 -14.653 13.113 1.00 39.97 91 GLY A N 1
ATOM 722 C CA . GLY A 1 91 ? -3.435 -16.022 12.654 1.00 39.97 91 GLY A CA 1
ATOM 723 C C . GLY A 1 91 ? -4.743 -16.220 11.876 1.00 39.97 91 GLY A C 1
ATOM 724 O O . GLY A 1 91 ? -5.019 -17.340 11.445 1.00 39.97 91 GLY A O 1
ATOM 725 N N . ILE A 1 92 ? -5.557 -15.176 11.685 1.00 43.50 92 ILE A N 1
ATOM 726 C CA . ILE A 1 92 ? -6.828 -15.285 10.956 1.00 43.50 92 ILE A CA 1
ATOM 727 C C . ILE A 1 92 ? -6.537 -15.260 9.452 1.00 43.50 92 ILE A C 1
ATOM 729 O O . ILE A 1 92 ? -5.840 -14.377 8.951 1.00 43.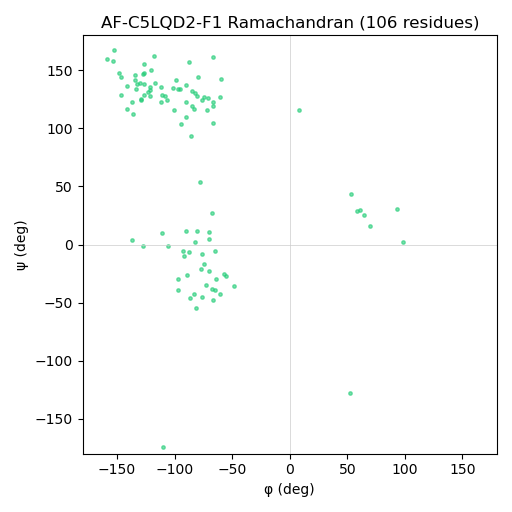50 92 ILE A O 1
ATOM 733 N N . ARG A 1 93 ? -7.058 -16.251 8.720 1.00 48.16 93 ARG A N 1
ATOM 734 C CA . ARG A 1 93 ? -6.938 -16.285 7.260 1.00 48.16 93 ARG A CA 1
ATOM 735 C C . ARG A 1 93 ? -7.589 -15.032 6.654 1.00 48.16 93 ARG A C 1
ATOM 737 O O . ARG A 1 93 ? -8.607 -14.531 7.121 1.00 48.16 93 ARG A O 1
ATOM 744 N N . HIS A 1 94 ? -6.956 -14.532 5.601 1.00 51.66 94 HIS A N 1
ATOM 745 C CA . HIS A 1 94 ? -7.250 -13.284 4.889 1.00 51.66 94 HIS A CA 1
ATOM 746 C C . HIS A 1 94 ? -8.742 -13.091 4.528 1.00 51.66 94 HIS A C 1
ATOM 748 O O . HIS A 1 94 ? -9.268 -11.982 4.587 1.00 51.66 94 HIS A O 1
ATOM 754 N N . ASP A 1 95 ? -9.435 -14.178 4.195 1.00 53.91 95 ASP A N 1
ATOM 755 C CA . ASP A 1 95 ? -10.861 -14.243 3.863 1.00 53.91 95 ASP A CA 1
ATOM 756 C C . ASP A 1 95 ? -11.773 -13.939 5.059 1.00 53.91 95 ASP A C 1
ATOM 758 O O . ASP A 1 95 ? -12.777 -13.240 4.917 1.00 53.91 95 ASP A O 1
ATOM 762 N N . GLN A 1 96 ? -11.408 -14.402 6.253 1.00 50.91 96 GLN A N 1
ATOM 763 C CA . GLN A 1 96 ? -12.180 -14.186 7.475 1.00 50.91 96 GLN A CA 1
ATOM 764 C C . GLN A 1 96 ? -12.088 -12.735 7.963 1.00 50.91 96 GLN A C 1
ATOM 766 O O . GLN A 1 96 ? -13.085 -12.191 8.433 1.00 50.91 96 GLN A O 1
ATOM 771 N N . PHE A 1 97 ? -10.934 -12.078 7.795 1.00 57.28 97 PHE A N 1
ATOM 772 C CA . PHE A 1 97 ? -10.778 -10.660 8.137 1.00 57.28 97 PHE A CA 1
ATOM 773 C C . PHE A 1 97 ? -11.613 -9.753 7.231 1.00 57.28 97 PHE A C 1
ATOM 775 O O . PHE A 1 97 ? -12.348 -8.892 7.707 1.00 57.28 97 PHE A O 1
ATOM 782 N N . LEU A 1 98 ? -11.542 -9.980 5.920 1.00 54.09 98 LEU A N 1
ATOM 783 C CA . LEU A 1 98 ? -12.311 -9.205 4.950 1.00 54.09 98 LEU A CA 1
ATOM 784 C C . LEU A 1 98 ? -13.815 -9.443 5.124 1.00 54.09 98 LEU A C 1
ATOM 786 O O . LEU A 1 98 ? -14.581 -8.482 5.134 1.00 54.09 98 LEU A O 1
ATOM 790 N N . THR A 1 99 ? -14.223 -10.686 5.404 1.00 53.94 99 THR A N 1
ATOM 791 C CA . THR A 1 99 ? -15.611 -11.012 5.766 1.00 53.94 99 THR A CA 1
ATOM 792 C C . THR A 1 99 ? -16.055 -10.287 7.042 1.00 53.94 99 THR A C 1
ATOM 794 O O . THR A 1 99 ? -17.158 -9.743 7.073 1.00 53.94 99 THR A O 1
ATOM 797 N N . ALA A 1 100 ? -15.207 -10.215 8.075 1.00 51.91 100 ALA A N 1
ATOM 798 C CA . ALA A 1 100 ? -15.503 -9.487 9.314 1.00 51.91 100 ALA A CA 1
ATOM 799 C C . ALA A 1 100 ? -15.653 -7.970 9.095 1.00 51.91 100 ALA A C 1
ATOM 801 O O . ALA A 1 100 ? -16.436 -7.321 9.785 1.00 51.91 100 ALA A O 1
ATOM 802 N N . LEU A 1 101 ? -14.960 -7.417 8.097 1.00 52.44 101 LEU A N 1
ATOM 803 C CA . LEU A 1 101 ? -15.118 -6.029 7.651 1.00 52.44 101 LEU A CA 1
ATOM 804 C C . LEU A 1 101 ? -16.305 -5.824 6.692 1.00 52.44 101 LEU A C 1
ATOM 806 O O . LEU A 1 101 ? -16.510 -4.715 6.201 1.00 52.44 101 LEU A O 1
ATOM 810 N N . GLY A 1 102 ? -17.084 -6.871 6.397 1.00 47.41 102 GLY A N 1
ATOM 811 C CA . GLY A 1 102 ? -18.189 -6.819 5.437 1.00 47.41 102 GLY A CA 1
ATOM 812 C C . GLY A 1 102 ? -17.736 -6.675 3.979 1.00 47.41 102 GLY A C 1
ATOM 813 O O . GLY A 1 102 ? -18.546 -6.332 3.118 1.00 47.41 102 GLY A O 1
ATOM 814 N N . ILE A 1 103 ? -16.456 -6.927 3.690 1.00 51.00 103 ILE A N 1
ATOM 815 C CA . ILE A 1 103 ? -15.873 -6.921 2.348 1.00 51.00 103 ILE A CA 1
ATOM 816 C C . ILE A 1 103 ? -15.999 -8.348 1.795 1.00 51.00 103 ILE A C 1
ATOM 818 O O . ILE A 1 103 ? -15.319 -9.250 2.288 1.00 51.00 103 ILE A O 1
ATOM 822 N N . PRO A 1 104 ? -16.858 -8.599 0.790 1.00 50.94 104 PRO A N 1
ATOM 823 C CA . PRO A 1 104 ? -17.080 -9.950 0.292 1.00 50.94 104 PRO A CA 1
ATOM 824 C C . PRO A 1 104 ? -15.781 -10.539 -0.258 1.00 50.94 104 PRO A C 1
ATOM 826 O O . PRO A 1 104 ? -15.162 -9.957 -1.155 1.00 50.94 104 PRO A O 1
ATOM 829 N N . ALA A 1 105 ? -15.405 -11.724 0.221 1.00 49.88 105 ALA A N 1
ATOM 830 C CA . ALA A 1 105 ? -14.261 -12.469 -0.296 1.00 49.88 105 ALA A CA 1
ATOM 831 C C . ALA A 1 105 ? -14.461 -12.914 -1.763 1.00 49.88 105 ALA A C 1
ATOM 833 O O . ALA A 1 105 ? -13.513 -13.368 -2.392 1.00 49.88 105 ALA A O 1
ATOM 834 N N . ASP A 1 106 ? -15.639 -12.698 -2.359 1.00 47.53 106 ASP A N 1
ATOM 835 C CA . ASP A 1 106 ? -16.120 -13.465 -3.518 1.00 47.53 106 ASP A CA 1
ATOM 836 C C . ASP A 1 106 ? -16.185 -12.680 -4.840 1.00 47.53 106 ASP A C 1
ATOM 838 O O . ASP A 1 106 ? -16.748 -13.168 -5.819 1.00 47.53 106 ASP A O 1
ATOM 842 N N . ARG A 1 107 ? -15.639 -11.462 -4.928 1.00 42.34 107 ARG A N 1
ATOM 843 C CA . ARG A 1 107 ? -15.548 -10.772 -6.229 1.00 42.34 107 ARG A CA 1
ATOM 844 C C . ARG A 1 107 ? -14.276 -11.205 -6.957 1.00 42.34 107 ARG A C 1
ATOM 846 O O . ARG A 1 107 ? -13.208 -10.685 -6.654 1.00 42.34 107 ARG A O 1
ATOM 853 N N . GLY A 1 108 ? -14.472 -12.235 -7.790 1.00 37.38 108 GLY A N 1
ATOM 854 C CA . GLY A 1 108 ? -13.507 -12.988 -8.604 1.00 37.38 108 GLY A CA 1
ATOM 855 C C . GLY A 1 108 ? -12.371 -12.189 -9.210 1.00 37.38 108 GLY A C 1
ATOM 856 O O . GLY A 1 108 ? -12.626 -11.044 -9.637 1.00 37.38 108 GLY A O 1
#

Radius of gyration: 13.72 Å; Cα contacts (8 Å, |Δi|>4): 201; chains: 1; bounding box: 32×31×34 Å

Foldseek 3Di:
DKAWEADPVNQKMWIADQQQWIWIAGPVVRDTPDIDHLDDDDDRWAWDHWYDDPQWIWTDTQFKIFIARPVVRDTPDIDGHDHSVDPCVVPDPPQVVCVVVVNHPPPD

Sequence (108 aa):
FIVLSADPNGLYMAGITNAGYLRLYDLRSNIMVWSLPLIKSGRDQVWLSVWWWRDCILAVADTFLAVVDPVTEKCIVAVEYQEMASLELIGIRHDQFLTALGIPADRG